Protein AF-A0A4C2A1D4-F1 (afdb_monomer)

Organism: Eumeta variegata (NCBI:txid151549)

Mean predicted aligned error: 14.28 Å

pLDDT: mean 80.14, std 14.95, range [41.88, 95.12]

Foldseek 3Di:
DDDDDDDPDDDDDDDDPDADDPPDPCRVVVQCVVCVPPDADDDQWHWDDDRPDIDIDGDDDPPPPPDPPDPDDDDDDD

Sequence (78 aa):
MAPVWHERTHSTRRLIRAGVPQGSALSPLLYSAYTNDIPRPSSGVQLALFADDTALFYKCRNRSTYPPSSASRGPLMS

Structure (mmCIF, N/CA/C/O backbone):
data_AF-A0A4C2A1D4-F1
#
_entry.id   AF-A0A4C2A1D4-F1
#
loop_
_atom_site.group_PDB
_atom_site.id
_atom_site.type_symbol
_atom_site.label_atom_id
_atom_site.label_alt_id
_atom_site.label_comp_id
_atom_site.label_asym_id
_atom_site.label_entity_id
_atom_site.label_seq_id
_atom_site.pdbx_PDB_ins_code
_atom_site.Cartn_x
_atom_site.Cartn_y
_atom_site.Cartn_z
_atom_site.occupancy
_atom_site.B_iso_or_equiv
_atom_site.auth_seq_id
_atom_site.auth_comp_id
_atom_site.auth_asym_id
_atom_site.auth_atom_id
_atom_site.pdbx_PDB_model_num
ATOM 1 N N . MET A 1 1 ? -10.996 -22.716 -41.108 1.00 47.31 1 MET A N 1
ATOM 2 C CA . MET A 1 1 ? -10.384 -21.834 -40.092 1.00 47.31 1 MET A CA 1
ATOM 3 C C . MET A 1 1 ? -8.880 -21.881 -40.310 1.00 47.31 1 MET A C 1
ATOM 5 O O . MET A 1 1 ? -8.317 -22.960 -40.201 1.00 47.31 1 MET A O 1
ATOM 9 N N . ALA A 1 2 ? -8.265 -20.785 -40.760 1.00 41.88 2 ALA A N 1
ATOM 10 C CA . ALA A 1 2 ? -6.830 -20.738 -41.057 1.00 41.88 2 ALA A CA 1
ATOM 11 C C . ALA A 1 2 ? -6.050 -20.230 -39.828 1.00 41.88 2 ALA A C 1
ATOM 13 O O . ALA A 1 2 ? -6.570 -19.366 -39.118 1.00 41.88 2 ALA A O 1
ATOM 14 N N . PRO A 1 3 ? -4.840 -20.745 -39.553 1.00 63.97 3 PRO A N 1
ATOM 15 C CA . PRO A 1 3 ? -4.018 -20.256 -38.454 1.00 63.97 3 PRO A CA 1
ATOM 16 C C . PRO A 1 3 ? -3.495 -18.849 -38.768 1.00 63.97 3 PRO A C 1
ATOM 18 O O . PRO A 1 3 ? -3.012 -18.583 -39.867 1.00 63.97 3 PRO A O 1
ATOM 21 N N . VAL A 1 4 ? -3.590 -17.950 -37.789 1.00 67.94 4 VAL A N 1
ATOM 22 C CA . VAL A 1 4 ? -2.969 -16.623 -37.849 1.00 67.94 4 VAL A CA 1
ATOM 23 C C . VAL A 1 4 ? -1.528 -16.765 -37.367 1.00 67.94 4 VAL A C 1
ATOM 25 O O . VAL A 1 4 ? -1.289 -17.075 -36.201 1.00 67.94 4 VAL A O 1
ATOM 28 N N . TRP A 1 5 ? -0.567 -16.538 -38.257 1.00 63.28 5 TRP A N 1
ATOM 29 C CA . TRP A 1 5 ? 0.845 -16.453 -37.898 1.00 63.28 5 TRP A CA 1
ATOM 30 C C . TRP A 1 5 ? 1.158 -15.019 -37.471 1.00 63.28 5 TRP A C 1
ATOM 32 O O . TRP A 1 5 ? 1.001 -14.093 -38.260 1.00 63.28 5 TRP A O 1
ATOM 42 N N . HIS A 1 6 ? 1.592 -14.823 -36.225 1.00 68.94 6 HIS A N 1
ATOM 43 C CA . HIS A 1 6 ? 2.254 -13.576 -35.850 1.00 68.94 6 HIS A CA 1
ATOM 44 C C . HIS A 1 6 ? 3.701 -13.647 -36.339 1.00 68.94 6 HIS A C 1
ATOM 46 O O . HIS A 1 6 ? 4.485 -14.486 -35.890 1.00 68.94 6 HIS A O 1
ATOM 52 N N . GLU A 1 7 ? 4.040 -12.784 -37.290 1.00 69.50 7 GLU A N 1
ATOM 53 C CA . GLU A 1 7 ? 5.414 -12.573 -37.728 1.00 69.50 7 GLU A CA 1
ATOM 54 C C . GLU A 1 7 ? 6.273 -12.132 -36.530 1.00 69.50 7 GLU A C 1
ATOM 56 O O . GLU A 1 7 ? 5.795 -11.429 -35.639 1.00 69.50 7 GLU A O 1
ATOM 61 N N . ARG A 1 8 ? 7.522 -12.613 -36.446 1.00 67.06 8 ARG A N 1
ATOM 62 C CA . ARG A 1 8 ? 8.399 -12.471 -35.265 1.00 67.06 8 ARG A CA 1
ATOM 63 C C . ARG A 1 8 ? 8.908 -11.035 -35.088 1.00 67.06 8 ARG A C 1
ATOM 65 O O . ARG A 1 8 ? 10.098 -10.764 -35.221 1.00 67.06 8 ARG A O 1
ATOM 72 N N . THR A 1 9 ? 8.020 -10.109 -34.764 1.00 75.50 9 THR A N 1
ATOM 73 C CA . THR A 1 9 ? 8.363 -8.729 -34.428 1.00 75.50 9 THR A CA 1
ATOM 74 C C . THR A 1 9 ? 8.510 -8.591 -32.918 1.00 75.50 9 THR A C 1
ATOM 76 O O . THR A 1 9 ? 7.550 -8.784 -32.172 1.00 75.50 9 THR A O 1
ATOM 79 N N . HIS A 1 10 ? 9.711 -8.245 -32.455 1.00 82.19 10 HIS A N 1
ATOM 80 C CA . HIS A 1 10 ? 9.937 -7.879 -31.058 1.00 82.19 10 HIS A CA 1
ATOM 81 C C . HIS A 1 10 ? 9.616 -6.398 -30.835 1.00 82.19 10 HIS A C 1
ATOM 83 O O . HIS A 1 10 ? 9.939 -5.546 -31.663 1.00 82.19 10 HIS A O 1
ATOM 89 N N . SER A 1 11 ? 9.006 -6.079 -29.694 1.00 82.75 11 SER A N 1
ATOM 90 C CA . SER A 1 11 ? 8.806 -4.694 -29.271 1.00 82.75 11 SER A CA 1
ATOM 91 C C . SER A 1 11 ? 10.138 -4.022 -28.914 1.00 82.75 11 SER A C 1
ATOM 93 O O . SER A 1 11 ? 11.115 -4.668 -28.526 1.00 82.75 11 SER A O 1
ATOM 95 N N . THR A 1 12 ? 10.189 -2.695 -29.035 1.00 88.06 12 THR A N 1
ATOM 96 C CA . THR A 1 12 ? 11.352 -1.909 -28.602 1.00 88.06 12 THR A CA 1
ATOM 97 C C . THR A 1 12 ? 11.380 -1.777 -27.079 1.00 88.06 12 THR A C 1
ATOM 99 O O . THR A 1 12 ? 10.342 -1.630 -26.431 1.00 88.06 12 THR A O 1
ATOM 102 N N . ARG A 1 13 ? 12.578 -1.809 -26.482 1.00 89.31 13 ARG A N 1
ATOM 103 C CA . ARG A 1 13 ? 12.741 -1.608 -25.034 1.00 89.31 13 ARG A CA 1
ATOM 104 C C . ARG A 1 13 ? 12.412 -0.161 -24.654 1.00 89.31 13 ARG A C 1
ATOM 106 O O . ARG A 1 13 ? 12.821 0.778 -25.333 1.00 89.31 13 ARG A O 1
ATOM 113 N N . ARG A 1 14 ? 11.707 0.019 -23.538 1.00 88.56 14 ARG A N 1
ATOM 114 C CA . ARG A 1 14 ? 11.353 1.323 -22.957 1.00 88.56 14 ARG A CA 1
ATOM 115 C C . ARG A 1 14 ? 11.730 1.329 -21.476 1.00 88.56 14 ARG A C 1
ATOM 117 O O . ARG A 1 14 ? 11.627 0.300 -20.814 1.00 88.56 14 ARG A O 1
ATOM 124 N N . LEU A 1 15 ? 12.161 2.480 -20.962 1.00 92.56 15 LEU A N 1
ATOM 125 C CA . LEU A 1 15 ? 12.415 2.659 -19.532 1.00 92.56 15 LEU A CA 1
ATOM 126 C C . LEU A 1 15 ? 11.086 2.765 -18.771 1.00 92.56 15 LEU A C 1
ATOM 128 O O . LEU A 1 15 ? 10.202 3.523 -19.175 1.00 92.56 15 LEU A O 1
ATOM 132 N N . ILE A 1 16 ? 10.976 2.056 -17.650 1.00 89.44 16 ILE A N 1
ATOM 133 C CA . ILE A 1 16 ? 9.852 2.184 -16.718 1.00 89.44 16 ILE A CA 1
ATOM 134 C C . ILE A 1 16 ? 10.136 3.379 -15.808 1.00 89.44 16 ILE A C 1
ATOM 136 O O . ILE A 1 16 ? 11.147 3.401 -15.112 1.00 89.44 16 ILE A O 1
ATOM 140 N N . ARG A 1 17 ? 9.266 4.393 -15.846 1.00 94.62 17 ARG A N 1
ATOM 141 C CA . ARG A 1 17 ? 9.432 5.632 -15.063 1.00 94.62 17 ARG A CA 1
ATOM 142 C C . ARG A 1 17 ? 8.774 5.578 -13.685 1.00 94.62 17 ARG A C 1
ATOM 144 O O . ARG A 1 17 ? 9.155 6.349 -12.816 1.00 94.62 17 ARG A O 1
ATOM 151 N N . ALA A 1 18 ? 7.782 4.712 -13.511 1.00 91.69 18 ALA A N 1
ATOM 152 C CA . ALA A 1 18 ? 7.023 4.564 -12.278 1.00 91.69 18 ALA A CA 1
ATOM 153 C C . ALA A 1 18 ? 6.436 3.153 -12.185 1.00 91.69 18 ALA A C 1
ATOM 155 O O . ALA A 1 18 ? 6.212 2.499 -13.208 1.00 91.69 18 ALA A O 1
ATOM 156 N N . GLY A 1 19 ? 6.164 2.718 -10.957 1.00 90.19 19 GLY A N 1
ATOM 157 C CA . GLY A 1 19 ? 5.672 1.377 -10.674 1.00 90.19 19 GLY A CA 1
ATOM 158 C C . GLY A 1 19 ? 6.746 0.305 -10.843 1.00 90.19 19 GLY A C 1
ATOM 159 O O . GLY A 1 19 ? 7.944 0.579 -10.908 1.00 90.19 19 GLY A O 1
ATOM 160 N N . VAL A 1 20 ? 6.293 -0.941 -10.897 1.00 91.81 20 VAL A N 1
ATOM 161 C CA . VAL A 1 20 ? 7.137 -2.134 -10.985 1.00 91.81 20 VAL A CA 1
ATOM 162 C C . VAL A 1 20 ? 6.681 -2.998 -12.163 1.00 91.81 20 VAL A C 1
ATOM 164 O O . VAL A 1 20 ? 5.497 -2.974 -12.508 1.00 91.81 20 VAL A O 1
ATOM 167 N N . PRO A 1 21 ? 7.579 -3.771 -12.801 1.00 89.62 21 PRO A N 1
ATOM 168 C CA . PRO A 1 21 ? 7.182 -4.708 -13.846 1.00 89.62 21 PRO A CA 1
ATOM 169 C C . PRO A 1 21 ? 6.116 -5.694 -13.344 1.00 89.62 21 PRO A C 1
ATOM 171 O O . PRO A 1 21 ? 6.276 -6.317 -12.290 1.00 89.62 21 PRO A O 1
ATOM 174 N N . GLN A 1 22 ? 5.039 -5.865 -14.112 1.00 86.44 22 GLN A N 1
ATOM 175 C CA . GLN A 1 22 ? 4.022 -6.876 -13.818 1.00 86.44 22 GLN A CA 1
ATOM 176 C C . GLN A 1 22 ? 4.648 -8.275 -13.854 1.00 86.44 22 GLN A C 1
ATOM 178 O O . GLN A 1 22 ? 5.453 -8.583 -14.731 1.00 86.44 22 GLN A O 1
ATOM 183 N N . GLY A 1 23 ? 4.310 -9.107 -12.869 1.00 89.00 23 GLY A N 1
ATOM 184 C CA . GLY A 1 23 ? 4.897 -10.441 -12.715 1.00 89.00 23 GLY A CA 1
ATOM 185 C C . GLY A 1 23 ? 6.300 -10.465 -12.095 1.00 89.00 23 GLY A C 1
ATOM 186 O O . GLY A 1 23 ? 6.871 -11.543 -11.953 1.00 89.00 23 GLY A O 1
ATOM 187 N N . SER A 1 24 ? 6.863 -9.319 -11.691 1.00 92.88 24 SER A N 1
ATOM 188 C CA . SER A 1 24 ? 8.096 -9.315 -10.896 1.00 92.88 24 SER A CA 1
ATOM 189 C C . SER A 1 24 ? 7.853 -9.920 -9.510 1.00 92.88 24 SER A C 1
ATOM 191 O O . SER A 1 24 ? 6.913 -9.549 -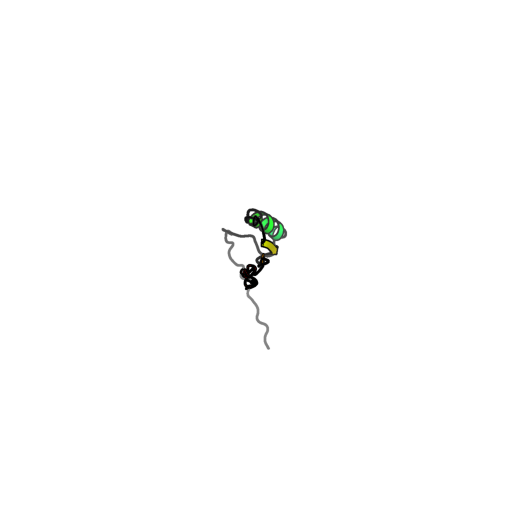8.806 1.00 92.88 24 SER A O 1
ATOM 193 N N . ALA A 1 25 ? 8.753 -10.812 -9.089 1.00 95.12 25 ALA A N 1
ATOM 194 C CA . ALA A 1 25 ? 8.718 -11.441 -7.769 1.00 95.12 25 ALA A CA 1
ATOM 195 C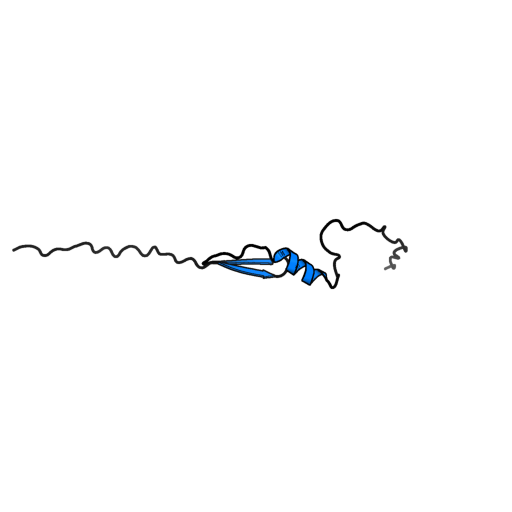 C . ALA A 1 25 ? 8.847 -10.430 -6.614 1.00 95.12 25 ALA A C 1
ATOM 197 O O . ALA A 1 25 ? 8.404 -10.702 -5.502 1.00 95.12 25 ALA A O 1
ATOM 198 N N . LEU A 1 26 ? 9.433 -9.255 -6.872 1.00 94.69 26 LEU A N 1
ATOM 199 C CA . LEU A 1 26 ? 9.606 -8.199 -5.870 1.00 94.69 26 LEU A CA 1
ATOM 200 C C . LEU A 1 26 ? 8.403 -7.258 -5.764 1.00 94.69 26 LEU A C 1
ATOM 202 O O . LEU A 1 26 ? 8.331 -6.481 -4.812 1.00 94.69 26 LEU A O 1
ATOM 206 N N . SER A 1 27 ? 7.461 -7.309 -6.711 1.00 93.50 27 SER A N 1
ATOM 207 C CA . SER A 1 27 ? 6.318 -6.393 -6.743 1.00 93.50 27 SER A CA 1
ATOM 208 C C . SER A 1 27 ? 5.508 -6.372 -5.438 1.00 93.50 27 SER A C 1
ATOM 210 O O . SER A 1 27 ? 5.231 -5.271 -4.967 1.00 93.50 27 SER A O 1
ATOM 212 N N . PRO A 1 28 ? 5.191 -7.513 -4.786 1.00 91.00 28 PRO A N 1
ATOM 213 C CA . PRO A 1 28 ? 4.428 -7.498 -3.532 1.00 91.00 28 PRO A CA 1
ATOM 214 C C . PRO A 1 28 ? 5.157 -6.807 -2.371 1.00 91.00 28 PRO A C 1
ATOM 216 O O . PRO A 1 28 ? 4.546 -6.085 -1.581 1.00 91.00 28 PRO A O 1
ATOM 219 N N . LEU A 1 29 ? 6.475 -6.998 -2.276 1.00 93.56 29 LEU A N 1
ATOM 220 C CA . LEU A 1 29 ? 7.293 -6.385 -1.231 1.00 93.56 29 LEU A CA 1
ATOM 221 C C . LEU A 1 29 ? 7.409 -4.870 -1.434 1.00 93.56 29 LEU A C 1
ATOM 223 O O . LEU A 1 29 ? 7.218 -4.104 -0.492 1.00 93.56 29 LEU A O 1
ATOM 227 N N . LEU A 1 30 ? 7.690 -4.441 -2.668 1.00 93.44 30 LEU A N 1
ATOM 228 C CA . LEU A 1 30 ? 7.796 -3.022 -3.014 1.00 93.44 30 LEU A CA 1
ATOM 229 C C . LEU A 1 30 ? 6.460 -2.299 -2.840 1.00 93.44 30 LEU A C 1
ATOM 231 O O . LEU A 1 30 ? 6.444 -1.174 -2.349 1.00 93.44 30 LEU A O 1
ATOM 235 N N . TYR A 1 31 ? 5.348 -2.959 -3.173 1.00 90.69 31 TYR A N 1
ATOM 236 C CA . TYR A 1 31 ? 4.012 -2.435 -2.913 1.00 90.69 31 TYR A CA 1
ATOM 237 C C . TYR A 1 31 ? 3.773 -2.215 -1.414 1.00 90.69 31 TYR A C 1
ATOM 239 O O . TYR A 1 31 ? 3.370 -1.132 -1.004 1.00 90.69 31 TYR A O 1
ATOM 247 N N . SER A 1 32 ? 4.116 -3.207 -0.588 1.00 91.12 32 SER A N 1
ATOM 248 C CA . SER A 1 32 ? 3.950 -3.117 0.868 1.00 91.12 32 SER A CA 1
ATOM 249 C C . SER A 1 32 ? 4.774 -1.979 1.476 1.00 91.12 32 SER A C 1
ATOM 251 O O . SER A 1 32 ? 4.282 -1.258 2.339 1.00 91.12 32 SER A O 1
ATOM 253 N N . ALA A 1 33 ? 6.017 -1.795 1.017 1.00 93.25 33 ALA A N 1
ATOM 254 C CA . ALA A 1 33 ? 6.878 -0.696 1.453 1.00 93.25 33 ALA A CA 1
ATOM 255 C C . ALA A 1 33 ? 6.331 0.674 1.021 1.00 93.25 33 ALA A C 1
ATOM 257 O O . ALA A 1 33 ? 6.377 1.617 1.807 1.00 93.25 33 ALA A O 1
ATOM 258 N N . TYR A 1 34 ? 5.792 0.764 -0.198 1.00 92.12 34 TYR A N 1
ATOM 259 C CA . TYR A 1 34 ? 5.192 1.983 -0.738 1.00 92.12 34 TYR A CA 1
ATOM 260 C C . TYR A 1 34 ? 3.970 2.444 0.063 1.00 92.12 34 TYR A C 1
ATOM 262 O O . TYR A 1 34 ? 3.819 3.634 0.285 1.00 92.12 34 TYR A O 1
ATOM 270 N N . THR A 1 35 ? 3.121 1.522 0.524 1.00 91.69 35 THR A N 1
ATOM 271 C CA . THR A 1 35 ? 1.895 1.855 1.272 1.00 91.69 35 THR A CA 1
ATOM 272 C C . THR A 1 35 ? 2.088 1.951 2.789 1.00 91.69 35 THR A C 1
ATOM 274 O O . THR A 1 35 ? 1.128 2.174 3.523 1.00 91.69 35 THR A O 1
ATOM 277 N N . ASN A 1 36 ? 3.296 1.711 3.305 1.00 90.44 36 ASN A N 1
ATOM 278 C CA . ASN A 1 36 ? 3.522 1.588 4.750 1.00 90.44 36 ASN A CA 1
ATOM 279 C C . ASN A 1 36 ? 3.453 2.930 5.503 1.00 90.44 36 ASN A C 1
ATOM 281 O O . ASN A 1 36 ? 3.297 2.943 6.724 1.00 90.44 36 ASN A O 1
ATOM 285 N N . ASP A 1 37 ? 3.574 4.050 4.796 1.00 90.88 37 ASP A N 1
ATOM 286 C CA . ASP A 1 37 ? 3.458 5.401 5.347 1.00 90.88 37 ASP A CA 1
ATOM 287 C C . ASP A 1 37 ? 2.009 5.915 5.408 1.00 90.88 37 ASP A C 1
ATOM 289 O O . ASP A 1 37 ? 1.770 6.997 5.951 1.00 90.88 37 ASP A O 1
ATOM 293 N N . ILE A 1 38 ? 1.033 5.134 4.919 1.00 91.69 38 ILE A N 1
ATOM 294 C CA . ILE A 1 38 ? -0.388 5.477 5.004 1.00 91.69 38 ILE A CA 1
ATOM 295 C C . ILE A 1 38 ? -0.762 5.726 6.478 1.00 91.69 38 ILE A C 1
ATOM 297 O O . ILE A 1 38 ? -0.616 4.827 7.318 1.00 91.69 38 ILE A O 1
ATOM 301 N N . PRO A 1 39 ? -1.273 6.928 6.818 1.00 90.12 39 PRO A N 1
ATOM 302 C CA . PRO A 1 39 ? -1.603 7.274 8.191 1.00 90.12 39 PRO A CA 1
ATOM 303 C C . PRO A 1 39 ? -2.619 6.309 8.795 1.00 90.12 39 PRO A C 1
ATOM 305 O O . PRO A 1 39 ? -3.707 6.089 8.257 1.00 90.12 39 PRO A O 1
ATOM 308 N N . ARG A 1 40 ? -2.287 5.765 9.967 1.00 89.62 40 ARG A N 1
ATOM 309 C CA . ARG A 1 40 ? -3.217 4.930 10.727 1.00 89.62 40 ARG A CA 1
ATOM 310 C C . ARG A 1 40 ? -4.180 5.828 11.508 1.00 89.62 40 ARG A C 1
ATOM 312 O O . ARG A 1 40 ? -3.716 6.723 12.219 1.00 89.62 40 ARG A O 1
ATOM 319 N N . PRO A 1 41 ? -5.501 5.617 11.407 1.00 88.31 41 PRO A N 1
ATOM 320 C CA . PRO A 1 41 ? -6.463 6.419 12.150 1.00 88.31 41 PRO A CA 1
ATOM 321 C C . PRO A 1 41 ? -6.265 6.279 13.665 1.00 88.31 41 PRO A C 1
ATOM 323 O O . PRO A 1 41 ? -5.964 5.202 14.176 1.00 88.31 41 PRO A O 1
ATOM 326 N N . SER A 1 42 ? -6.446 7.386 14.385 1.00 81.44 42 SER A N 1
ATOM 327 C CA . SER A 1 42 ? -6.075 7.511 15.800 1.00 81.44 42 SER A CA 1
ATOM 328 C C . SER A 1 42 ? -7.105 6.947 16.784 1.00 81.44 42 SER A C 1
ATOM 330 O O . SER A 1 42 ? -6.728 6.529 17.875 1.00 81.44 42 SER A O 1
ATOM 332 N N . SER A 1 43 ? -8.400 6.919 16.446 1.00 85.38 43 SER A N 1
ATOM 333 C CA . SER A 1 43 ? -9.428 6.294 17.293 1.00 85.38 43 SER A CA 1
ATOM 334 C C . SER A 1 43 ? -10.736 6.023 16.544 1.00 85.38 43 SER A C 1
ATOM 336 O O . SER A 1 43 ? -11.099 6.736 15.611 1.00 85.38 43 SER A O 1
ATOM 338 N N . GLY A 1 44 ? -11.456 4.974 16.954 1.00 86.62 44 GLY A N 1
ATOM 339 C CA . GLY A 1 44 ? -12.812 4.656 16.482 1.00 86.62 44 GLY A CA 1
ATOM 340 C C . GLY A 1 44 ? -12.922 4.091 15.061 1.00 86.62 44 GLY A C 1
ATOM 341 O O . GLY A 1 44 ? -13.958 3.509 14.744 1.00 86.62 44 GLY A O 1
ATOM 342 N N . VAL A 1 45 ? -11.875 4.223 14.241 1.00 91.62 45 VAL A N 1
ATOM 343 C CA . VAL A 1 45 ? -11.798 3.715 12.866 1.00 91.62 45 VAL A CA 1
ATOM 344 C C . VAL A 1 45 ? -10.757 2.594 12.782 1.00 91.62 45 VAL A C 1
ATOM 346 O O . VAL A 1 45 ? -9.643 2.754 13.273 1.00 91.62 45 VAL A O 1
ATOM 349 N N . GLN A 1 46 ? -11.098 1.475 12.146 1.00 93.25 46 GLN A N 1
ATOM 350 C CA . GLN A 1 46 ? -10.154 0.423 11.762 1.00 93.25 46 GLN A CA 1
ATOM 351 C C . GLN A 1 46 ? -9.829 0.561 10.274 1.00 93.25 46 GLN A C 1
ATOM 353 O O . GLN A 1 46 ? -10.737 0.688 9.456 1.00 93.25 46 GLN A O 1
ATOM 358 N N . LEU A 1 47 ? -8.542 0.526 9.937 1.00 93.19 47 LEU A N 1
ATOM 359 C CA . LEU A 1 47 ? -8.037 0.550 8.566 1.00 93.19 47 LEU A CA 1
ATOM 360 C C . LEU A 1 47 ? -7.579 -0.860 8.174 1.00 93.19 47 LEU A C 1
ATOM 362 O O . LEU A 1 47 ? -6.778 -1.459 8.892 1.00 93.19 47 LEU A O 1
ATOM 366 N N . ALA A 1 48 ? -8.054 -1.360 7.035 1.00 92.00 48 ALA A N 1
ATOM 367 C CA . ALA A 1 48 ? -7.573 -2.581 6.399 1.00 92.00 48 ALA A CA 1
ATOM 368 C C . ALA A 1 48 ? -7.101 -2.266 4.973 1.00 92.00 48 ALA A C 1
ATOM 370 O O . ALA A 1 48 ? -7.800 -1.591 4.220 1.00 92.00 48 ALA A O 1
ATOM 371 N N . LEU A 1 49 ? -5.909 -2.749 4.625 1.00 91.38 49 LEU A N 1
ATOM 372 C CA . LEU A 1 49 ? -5.268 -2.560 3.324 1.00 91.38 49 LEU A CA 1
ATOM 373 C C . LEU A 1 49 ? -4.978 -3.937 2.725 1.00 91.38 49 LEU A C 1
ATOM 375 O O . LEU A 1 49 ? -4.428 -4.796 3.420 1.00 91.38 49 LEU A O 1
ATOM 379 N N . PHE A 1 50 ? -5.322 -4.149 1.458 1.00 89.12 50 PHE A N 1
ATOM 380 C CA . PHE A 1 50 ? -4.978 -5.367 0.729 1.00 89.12 50 PHE A CA 1
ATOM 381 C C . PHE A 1 50 ? -4.785 -5.057 -0.750 1.00 89.12 50 PHE A C 1
ATOM 383 O O . PHE A 1 50 ? -5.749 -4.718 -1.422 1.00 89.12 50 PHE A O 1
ATOM 390 N N . ALA A 1 51 ? -3.558 -5.201 -1.264 1.00 87.25 51 ALA A N 1
ATOM 391 C CA . ALA A 1 51 ? -3.243 -4.739 -2.619 1.00 87.25 51 ALA A CA 1
ATOM 392 C C . ALA A 1 51 ? -3.833 -3.325 -2.835 1.00 87.25 51 ALA A C 1
ATOM 394 O O . ALA A 1 51 ? -3.687 -2.484 -1.945 1.00 87.25 51 ALA A O 1
ATOM 395 N N . ASP A 1 52 ? -4.495 -3.060 -3.959 1.00 87.00 52 ASP A 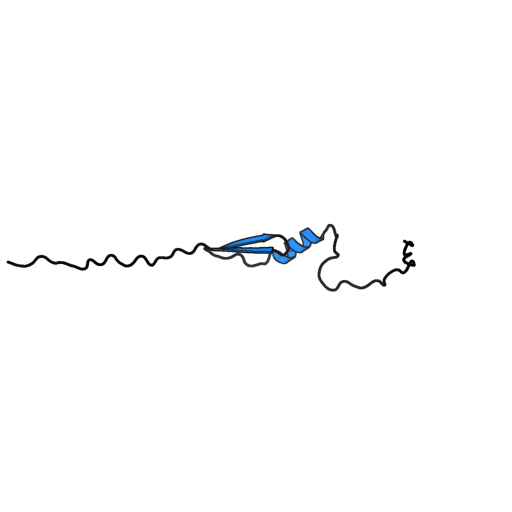N 1
ATOM 396 C CA . ASP A 1 52 ? -5.170 -1.795 -4.276 1.00 87.00 52 ASP A CA 1
ATOM 397 C C . ASP A 1 52 ? -6.463 -1.522 -3.478 1.00 87.00 52 ASP A C 1
ATOM 399 O O . ASP A 1 52 ? -6.965 -0.396 -3.500 1.00 87.00 52 ASP A O 1
ATOM 403 N N . ASP A 1 53 ? -6.963 -2.488 -2.703 1.00 91.81 53 ASP A N 1
ATOM 404 C CA . ASP A 1 53 ? -8.148 -2.319 -1.864 1.00 91.81 53 ASP A CA 1
ATOM 405 C C . ASP A 1 53 ? -7.826 -1.622 -0.534 1.00 91.81 53 ASP A C 1
ATOM 407 O O . ASP A 1 53 ? -6.897 -1.972 0.203 1.00 91.81 53 ASP A O 1
ATOM 411 N N . THR A 1 54 ? -8.672 -0.653 -0.176 1.00 92.75 54 THR A N 1
ATOM 412 C CA . THR A 1 54 ? -8.639 0.053 1.112 1.00 92.75 54 THR A CA 1
ATOM 413 C C . THR A 1 54 ? -10.022 0.034 1.752 1.00 92.75 54 THR A C 1
ATOM 415 O O . THR A 1 54 ? -10.990 0.513 1.165 1.00 92.75 54 THR A O 1
ATOM 418 N N . ALA A 1 55 ? -10.119 -0.468 2.984 1.00 94.19 55 ALA A N 1
ATOM 419 C CA . ALA A 1 55 ? -11.355 -0.494 3.759 1.00 94.19 55 ALA A CA 1
ATOM 420 C C . ALA A 1 55 ? -11.207 0.258 5.090 1.00 94.19 55 ALA A C 1
ATOM 422 O O . ALA A 1 55 ? -10.236 0.080 5.829 1.00 94.19 55 ALA A O 1
ATOM 423 N N . LEU A 1 56 ? -12.211 1.080 5.411 1.00 93.50 56 LEU A N 1
ATOM 424 C CA . LEU A 1 56 ? -12.334 1.805 6.675 1.00 93.50 56 LEU A CA 1
ATOM 425 C C . LEU A 1 56 ? -13.599 1.350 7.407 1.00 93.50 56 LEU A C 1
ATOM 427 O O . LEU A 1 56 ? -14.705 1.483 6.887 1.00 93.50 56 LEU A O 1
ATOM 431 N N . PHE A 1 57 ? -13.450 0.862 8.637 1.00 92.56 57 PHE A N 1
ATOM 432 C CA . PHE A 1 57 ? -14.566 0.457 9.491 1.00 92.56 57 PHE A CA 1
ATOM 433 C C . PHE A 1 57 ? -14.712 1.432 10.652 1.00 92.56 57 PHE A C 1
ATOM 435 O O . PHE A 1 57 ? -13.768 1.627 11.409 1.00 92.56 57 PHE A O 1
ATOM 442 N N . TYR A 1 58 ? -15.893 2.013 10.841 1.00 90.50 58 TYR A N 1
ATOM 443 C CA . TYR A 1 58 ? -16.183 2.910 11.961 1.00 90.50 58 TYR A CA 1
ATOM 444 C C . TYR A 1 58 ? -17.480 2.501 12.655 1.00 90.50 58 TYR A C 1
ATOM 446 O O . TYR A 1 58 ? -18.443 2.094 12.005 1.00 90.50 58 TYR A O 1
ATOM 454 N N . LYS A 1 59 ? -17.528 2.638 13.985 1.00 88.06 59 LYS A N 1
A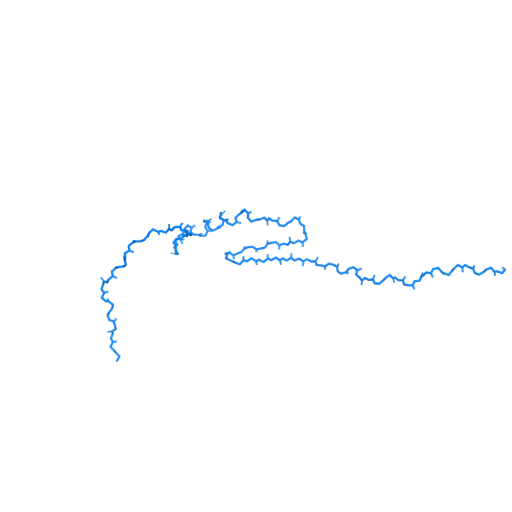TOM 455 C CA . LYS A 1 59 ? -18.737 2.383 14.779 1.00 88.06 59 LYS A CA 1
ATOM 456 C C . LYS A 1 59 ? -19.335 3.694 15.290 1.00 88.06 59 LYS A C 1
ATOM 458 O O . LYS A 1 59 ? -18.872 4.242 16.287 1.00 88.06 59 LYS A O 1
ATOM 463 N N . CYS A 1 60 ? -20.426 4.146 14.673 1.00 80.69 60 CYS A N 1
ATOM 464 C CA . CYS A 1 60 ? -21.251 5.231 15.209 1.00 80.69 60 CYS A CA 1
ATOM 465 C C . CYS A 1 60 ? -22.078 4.736 16.408 1.00 80.69 60 CYS A C 1
ATOM 467 O O . CYS A 1 60 ? -22.750 3.708 16.319 1.00 80.69 60 CYS A O 1
ATOM 469 N N . ARG A 1 61 ? -22.118 5.496 17.509 1.00 77.88 61 ARG A N 1
ATOM 470 C CA . ARG A 1 61 ? -23.117 5.305 18.575 1.00 77.88 61 ARG A CA 1
ATOM 471 C C . ARG A 1 61 ? -24.110 6.460 18.520 1.00 77.88 61 ARG A C 1
ATOM 473 O O . ARG A 1 61 ? -23.776 7.568 18.924 1.00 77.88 61 ARG A O 1
ATOM 480 N N . ASN A 1 62 ? -25.318 6.210 18.013 1.00 71.75 62 ASN A N 1
ATOM 481 C CA . ASN A 1 62 ? -26.377 7.215 18.010 1.00 71.75 62 ASN A CA 1
ATOM 482 C C . ASN A 1 62 ? -26.837 7.455 19.460 1.00 71.75 62 ASN A C 1
ATOM 484 O O . ASN A 1 62 ? -27.467 6.589 20.063 1.00 71.75 62 ASN A O 1
ATOM 488 N N . ARG A 1 63 ? -26.450 8.593 20.048 1.00 66.06 63 ARG A N 1
ATOM 489 C CA . ARG A 1 63 ? -26.823 8.990 21.418 1.00 66.06 63 ARG A CA 1
ATOM 490 C C . ARG A 1 63 ? -28.149 9.753 21.491 1.00 66.06 63 ARG A C 1
ATOM 492 O O . ARG A 1 63 ? -28.471 10.261 22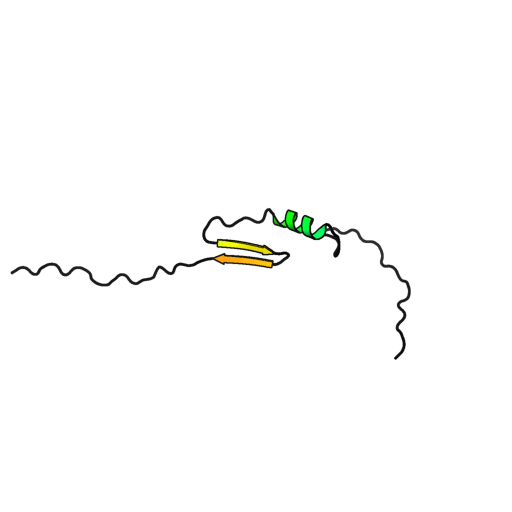.559 1.00 66.06 63 ARG A O 1
ATOM 499 N N . SER A 1 64 ? -28.933 9.822 20.412 1.00 66.56 64 SER A N 1
ATOM 500 C CA . SER A 1 64 ? -30.277 10.406 20.476 1.00 66.56 64 SER A CA 1
ATOM 501 C C . SER A 1 64 ? -31.272 9.417 21.091 1.00 66.56 64 SER A C 1
ATOM 503 O O . SER A 1 64 ? -32.169 8.889 20.442 1.00 66.56 64 SER A O 1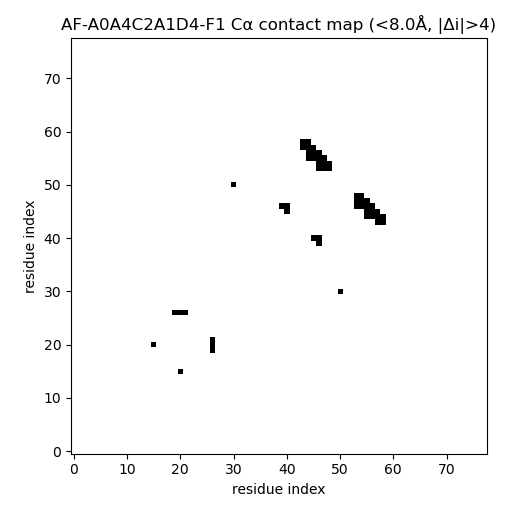
ATOM 505 N N . THR A 1 65 ? -31.076 9.114 22.369 1.00 56.44 65 THR A N 1
ATOM 506 C CA . THR A 1 65 ? -32.184 8.766 23.250 1.00 56.44 65 THR A CA 1
ATOM 507 C C . THR A 1 65 ? -32.715 10.087 23.769 1.00 56.44 65 THR A C 1
ATOM 509 O O . THR A 1 65 ? -32.019 10.773 24.520 1.00 56.44 65 THR A O 1
ATOM 512 N N . TYR A 1 66 ? -33.912 10.457 23.317 1.00 56.84 66 TYR A N 1
ATOM 513 C CA . TYR A 1 66 ? -34.718 11.523 23.902 1.00 56.84 66 TYR A CA 1
ATOM 514 C C . TYR A 1 66 ? -34.560 11.530 25.433 1.00 56.84 66 TYR A C 1
ATOM 516 O O . TYR A 1 66 ? -34.596 10.453 26.040 1.00 56.84 66 TYR A O 1
ATOM 524 N N . PRO A 1 67 ? -34.363 12.696 26.074 1.00 61.78 67 PRO A N 1
ATOM 525 C CA . PRO A 1 67 ? -34.343 12.743 27.527 1.00 61.78 67 PRO A CA 1
ATOM 526 C C . PRO A 1 67 ? -35.683 12.199 28.049 1.00 61.78 67 PRO A C 1
ATOM 528 O O . PRO A 1 67 ? -36.721 12.524 27.463 1.00 61.78 67 PRO A O 1
ATOM 531 N N . PRO A 1 68 ? -35.704 11.380 29.118 1.00 58.25 68 PRO A N 1
ATOM 532 C CA . PRO A 1 68 ? -36.959 11.020 29.756 1.00 58.25 68 PRO A CA 1
ATOM 533 C C . PRO A 1 68 ? -37.636 12.314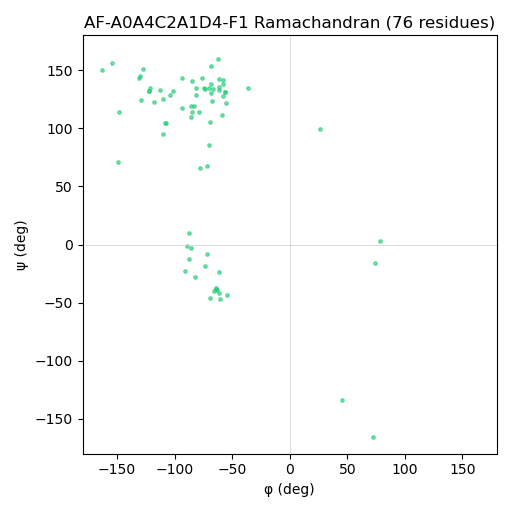 30.212 1.00 58.25 68 PRO A C 1
ATOM 535 O O . PRO A 1 68 ? -37.144 13.031 31.085 1.00 58.25 68 PRO A O 1
ATOM 538 N N . SER A 1 69 ? -38.750 12.649 29.567 1.00 62.66 69 SER A N 1
ATOM 539 C CA . SER A 1 69 ? -39.609 13.758 29.948 1.00 62.66 69 SER A CA 1
ATOM 540 C C . SER A 1 69 ? -40.312 13.405 31.256 1.00 62.66 69 SER A C 1
ATOM 542 O O . SER A 1 69 ? -41.431 12.901 31.263 1.00 62.66 69 SER A O 1
ATOM 544 N N . SER A 1 70 ? -39.660 13.667 32.378 1.00 55.12 70 SER A N 1
ATOM 545 C CA . SER A 1 70 ? -40.345 13.793 33.662 1.00 55.12 70 SER A CA 1
ATOM 546 C C . SER A 1 70 ? -39.583 14.776 34.534 1.00 55.12 70 SER A C 1
ATOM 548 O O . SER A 1 70 ? -38.914 14.422 35.503 1.00 55.12 70 SER A O 1
ATOM 550 N N . ALA A 1 71 ? -39.679 16.040 34.128 1.00 54.28 71 ALA A N 1
ATOM 551 C CA . ALA A 1 71 ? -39.448 17.172 34.998 1.00 54.28 71 ALA A CA 1
ATOM 552 C C . ALA A 1 71 ? -40.374 17.079 36.226 1.00 54.28 71 ALA A C 1
ATOM 554 O O . ALA A 1 71 ? -41.574 16.855 36.090 1.00 54.28 71 ALA A O 1
ATOM 555 N N . SER A 1 72 ? -39.772 17.245 37.405 1.00 54.88 72 SER A N 1
ATOM 556 C CA . SER A 1 72 ? -40.305 17.933 38.586 1.00 54.88 72 SER A CA 1
ATOM 557 C C . SER A 1 72 ? -41.837 17.984 38.735 1.00 54.88 72 SER A C 1
ATOM 559 O O . SER A 1 72 ? -42.504 18.870 38.204 1.00 54.88 72 SER A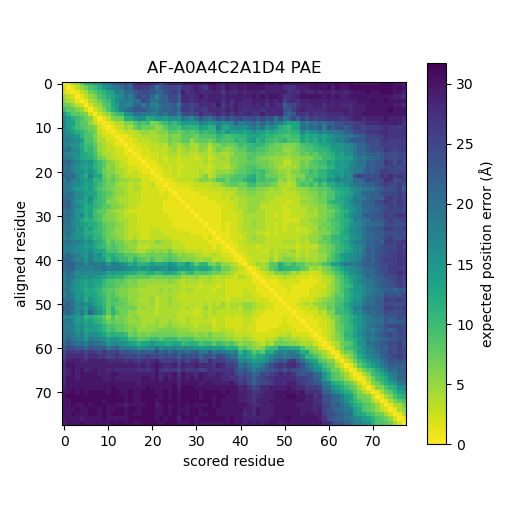 O 1
ATOM 561 N N . ARG A 1 73 ? -42.392 17.096 39.564 1.00 56.31 73 ARG A N 1
ATOM 562 C CA . ARG A 1 73 ? -43.600 17.401 40.342 1.00 56.31 73 ARG A CA 1
ATOM 563 C C . ARG A 1 73 ? -43.179 17.503 41.804 1.00 56.31 73 ARG A C 1
ATOM 565 O O . ARG A 1 73 ? -43.018 16.486 42.470 1.00 56.31 73 ARG A O 1
ATOM 572 N N . GLY A 1 74 ? -42.917 18.729 42.259 1.00 58.50 74 GLY A N 1
ATOM 573 C CA . GLY A 1 74 ? -42.720 19.024 43.680 1.00 58.50 74 GLY A CA 1
ATOM 574 C C . GLY A 1 74 ? -43.982 18.706 44.500 1.00 58.50 74 GLY A C 1
ATOM 575 O O . GLY A 1 74 ? -45.069 18.620 43.919 1.00 58.50 74 GLY A O 1
ATOM 576 N N . PRO A 1 75 ? -43.872 18.516 45.828 1.00 60.53 75 PRO A N 1
ATOM 577 C CA . PRO A 1 75 ? -45.029 18.233 46.669 1.00 60.53 75 PRO A CA 1
ATOM 578 C C . PRO A 1 75 ? -45.926 19.473 46.747 1.00 60.53 75 PRO A C 1
ATOM 580 O O . PRO A 1 75 ? -45.448 20.578 47.004 1.00 60.53 75 PRO A O 1
ATOM 583 N N . LEU A 1 76 ? -47.224 19.284 46.512 1.00 58.62 76 LEU A N 1
ATOM 584 C CA . LEU A 1 76 ? -48.244 20.310 46.709 1.00 58.62 76 LEU A CA 1
ATOM 585 C C . LEU A 1 76 ? -48.360 20.591 48.217 1.00 58.62 76 LEU A C 1
ATOM 587 O O . LEU A 1 76 ? -48.588 19.662 48.990 1.00 58.62 76 LEU A O 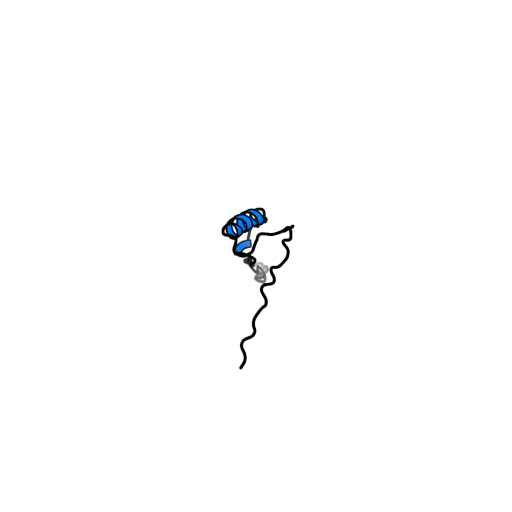1
ATOM 591 N N . MET A 1 77 ? -48.184 21.848 48.631 1.00 49.16 77 MET A N 1
ATOM 592 C CA . MET A 1 77 ? -48.508 22.289 49.991 1.00 49.16 77 MET A CA 1
ATOM 593 C C . MET A 1 77 ? -50.009 22.104 50.257 1.00 49.16 77 MET A C 1
ATOM 595 O O . MET A 1 77 ? -50.830 22.541 49.448 1.00 49.16 77 MET A O 1
ATOM 599 N N . SER A 1 78 ? -50.341 21.523 51.411 1.00 57.19 78 SER A N 1
ATOM 600 C CA . SER A 1 78 ? -51.541 21.824 52.198 1.00 57.19 78 SER A CA 1
ATOM 601 C C . SER A 1 78 ? -51.233 21.654 53.676 1.00 57.19 78 SER A C 1
ATOM 603 O O . SER A 1 78 ? -50.375 20.804 54.002 1.00 57.19 78 SER A O 1
#

InterPro domains:
  IPR000477 Reverse transcriptase domain [PF00078] (12-60)
  IPR000477 Reverse transcriptase domain [PS50878] (1-78)

Radius of gyration: 31.28 Å; Cα contacts (8 Å, |Δi|>4): 26; chains: 1; bounding box: 64×44×93 Å

Nearest PDB structures (foldseek):
  8rjd-assembly1_E  TM=2.067E-01  e=5.442E-01  Oryctolagus cuniculus
  7oyc-assembly1_E1  TM=2.122E-01  e=7.123E-01  Xenopus laevis
  7tut-assembly1_E  TM=2.060E-01  e=9.322E-01  Oryctolagus cuniculus
  6mtb-assembly1_E  TM=2.078E-01  e=1.708E+00  Oryctolagus cuniculus

Solvent-accessible surface area (backbone atoms only — not comparable to full-atom values): 5862 Å² total; per-residue (Å²): 139,81,87,84,77,79,74,95,74,78,81,82,91,76,86,83,89,71,90,70,67,86,90,44,89,58,43,68,59,55,50,53,63,69,57,64,76,62,82,75,70,91,70,76,44,48,82,49,78,53,89,96,47,78,47,78,47,70,78,86,77,86,75,85,66,76,76,85,89,70,79,85,81,75,86,80,87,127

Secondary structure (DSSP, 8-state):
--------PPPPP----SS--TT-TTHHHHHHHHTTTSPPPSSSEEEEEETTEEEEEE---------------PPPP-